Protein AF-A0A8B6EP36-F1 (afdb_monomer_lite)

InterPro domains:
  IPR001304 C-type lectin-like [PF00059] (4-46)
  IPR001304 C-type lectin-like [PS50041] (1-45)
  IPR016186 C-type lectin-like/link domain superfamily [G3DSA:3.10.100.10] (1-54)
  IPR016187 C-type lectin fold [SSF56436] (2-46)
  IPR018378 C-type lectin, conserved site [PS00615] (20-44)

Structure (mmCIF, N/CA/C/O backbone):
data_AF-A0A8B6EP36-F1
#
_entry.id   AF-A0A8B6EP36-F1
#
loop_
_atom_site.group_PDB
_atom_site.id
_atom_site.type_symbol
_atom_site.label_atom_id
_atom_site.label_alt_id
_atom_site.label_comp_id
_atom_site.label_asym_id
_atom_site.label_entity_id
_atom_site.label_seq_id
_atom_site.pdbx_PDB_ins_code
_atom_site.Cartn_x
_atom_site.Cartn_y
_atom_site.Cartn_z
_atom_site.occupancy
_atom_site.B_iso_or_equiv
_atom_site.auth_seq_id
_atom_site.auth_comp_id
_atom_site.auth_asym_id
_atom_site.auth_atom_id
_atom_site.pdbx_PDB_model_num
ATOM 1 N N . MET A 1 1 ? 5.052 18.046 5.535 1.00 62.59 1 MET A N 1
ATOM 2 C CA . MET A 1 1 ? 5.312 16.639 5.167 1.00 62.59 1 MET A CA 1
ATOM 3 C C . MET A 1 1 ? 4.824 15.791 6.325 1.00 62.59 1 MET A C 1
ATOM 5 O O . MET A 1 1 ? 5.206 16.090 7.449 1.00 62.59 1 MET A O 1
ATOM 9 N N . GLY A 1 2 ? 3.878 14.886 6.069 1.00 89.12 2 GLY A N 1
ATOM 10 C CA . GLY A 1 2 ? 3.276 14.019 7.088 1.00 89.12 2 GLY A CA 1
ATOM 11 C C . GLY A 1 2 ? 4.118 12.773 7.365 1.00 89.12 2 GLY A C 1
ATOM 12 O O . GLY A 1 2 ? 5.177 12.596 6.767 1.00 89.12 2 GLY A O 1
ATOM 13 N N . PHE A 1 3 ? 3.638 11.929 8.278 1.00 92.81 3 PHE A N 1
ATOM 14 C CA . PHE A 1 3 ? 4.209 10.609 8.548 1.00 92.81 3 PHE A CA 1
ATOM 15 C C . PHE A 1 3 ? 3.980 9.660 7.362 1.00 92.81 3 PHE A C 1
ATOM 17 O O . PHE A 1 3 ? 2.917 9.697 6.742 1.00 92.81 3 PHE A O 1
ATOM 24 N N . THR A 1 4 ? 4.963 8.806 7.075 1.00 95.38 4 THR A N 1
ATOM 25 C CA . THR A 1 4 ? 4.851 7.714 6.100 1.00 95.38 4 THR A CA 1
ATOM 26 C C . THR A 1 4 ? 5.522 6.455 6.631 1.00 95.38 4 THR A C 1
ATOM 28 O O . THR A 1 4 ? 6.585 6.574 7.239 1.00 95.38 4 THR A O 1
ATOM 31 N N . ASP A 1 5 ? 4.966 5.282 6.328 1.00 96.31 5 ASP A N 1
ATOM 32 C CA . ASP A 1 5 ? 5.490 3.980 6.768 1.00 96.31 5 ASP A CA 1
ATOM 33 C C . ASP A 1 5 ? 5.564 2.964 5.613 1.00 96.31 5 ASP A C 1
ATOM 35 O O . ASP A 1 5 ? 5.084 1.838 5.705 1.00 96.31 5 ASP A O 1
ATOM 39 N N . TRP A 1 6 ? 6.108 3.399 4.474 1.00 97.31 6 TRP A N 1
ATOM 40 C CA . TRP A 1 6 ? 6.261 2.559 3.284 1.00 97.31 6 TRP A CA 1
ATOM 41 C C . TRP A 1 6 ? 7.246 1.411 3.506 1.00 97.31 6 TRP A C 1
ATOM 43 O O . TRP A 1 6 ? 8.314 1.593 4.099 1.00 97.31 6 TRP A O 1
ATOM 53 N N . SER A 1 7 ? 6.923 0.247 2.947 1.00 97.88 7 SER A N 1
ATOM 54 C CA . SER A 1 7 ? 7.853 -0.866 2.805 1.00 97.88 7 SER A CA 1
ATOM 55 C C . SER A 1 7 ? 9.084 -0.420 2.008 1.00 97.88 7 SER A C 1
ATOM 57 O O . SER A 1 7 ? 8.991 0.469 1.153 1.00 97.88 7 SER A O 1
ATOM 59 N N . PRO A 1 8 ? 10.255 -1.046 2.219 1.00 96.94 8 PRO A N 1
ATOM 60 C CA . PRO A 1 8 ? 11.431 -0.760 1.411 1.00 96.94 8 PRO A CA 1
ATOM 61 C C . PRO A 1 8 ? 11.129 -0.837 -0.094 1.00 96.94 8 PRO A C 1
ATOM 63 O O . PRO A 1 8 ? 10.628 -1.848 -0.583 1.00 96.94 8 PRO A O 1
ATOM 66 N N . ASN A 1 9 ? 11.510 0.218 -0.821 1.00 96.12 9 ASN A N 1
ATOM 67 C CA . ASN A 1 9 ? 11.302 0.414 -2.264 1.00 96.12 9 ASN A CA 1
ATOM 68 C C . ASN A 1 9 ? 9.877 0.782 -2.704 1.00 96.12 9 ASN A C 1
ATOM 70 O O . ASN A 1 9 ? 9.655 0.855 -3.904 1.00 96.12 9 ASN A O 1
ATOM 74 N N . GLN A 1 10 ? 8.952 1.051 -1.783 1.00 97.62 10 GLN A N 1
ATOM 75 C CA . GLN A 1 10 ? 7.596 1.504 -2.105 1.00 97.62 10 GLN A CA 1
ATOM 76 C C . GLN A 1 10 ? 7.438 3.019 -1.839 1.00 97.62 10 GLN A C 1
ATOM 78 O O . GLN A 1 10 ? 8.145 3.567 -0.984 1.00 97.62 10 GLN A O 1
ATOM 83 N N . PRO A 1 11 ? 6.526 3.717 -2.540 1.00 97.12 11 PRO A N 1
ATOM 84 C CA . PRO A 1 11 ? 5.706 3.198 -3.630 1.00 97.12 11 PRO A CA 1
ATOM 85 C C . PRO A 1 11 ? 6.504 3.024 -4.934 1.00 97.12 11 PRO A C 1
ATOM 87 O O . PRO A 1 11 ? 7.337 3.879 -5.253 1.00 97.12 11 PRO A O 1
ATOM 90 N N . ASP A 1 12 ? 6.275 1.940 -5.680 1.00 97.62 12 ASP A N 1
ATOM 91 C CA . ASP A 1 12 ? 7.004 1.636 -6.928 1.00 97.62 12 ASP A CA 1
ATOM 92 C C . ASP A 1 12 ? 6.165 1.734 -8.212 1.00 97.62 12 ASP A C 1
ATOM 94 O O . ASP A 1 12 ? 6.724 1.796 -9.314 1.00 97.62 12 ASP A O 1
ATOM 98 N N . ASN A 1 13 ? 4.845 1.831 -8.076 1.00 97.56 13 ASN A N 1
ATOM 99 C CA . ASN A 1 13 ? 3.862 1.871 -9.144 1.00 97.56 13 ASN A CA 1
ATOM 100 C C . ASN A 1 13 ? 4.105 0.807 -10.225 1.00 97.56 13 ASN A C 1
ATOM 102 O O . ASN A 1 13 ? 4.182 1.108 -11.427 1.00 97.56 13 ASN A O 1
ATOM 106 N N . TYR A 1 14 ? 4.258 -0.450 -9.813 1.00 97.06 14 TYR A N 1
ATOM 107 C CA . TYR A 1 14 ? 4.481 -1.591 -10.687 1.00 97.06 14 TYR A CA 1
ATOM 108 C C . TYR A 1 14 ? 3.436 -1.668 -11.811 1.00 97.06 14 TYR A C 1
ATOM 110 O O . TYR A 1 14 ? 2.221 -1.632 -11.606 1.00 97.06 14 TYR A O 1
ATOM 118 N N . MET A 1 15 ? 3.930 -1.766 -13.050 1.00 96.81 15 MET A N 1
ATOM 119 C CA . MET A 1 15 ? 3.129 -1.703 -14.285 1.00 96.81 15 MET A CA 1
ATOM 120 C C . MET A 1 15 ? 2.266 -0.435 -14.440 1.00 96.81 15 MET A C 1
ATOM 122 O O . MET A 1 15 ? 1.355 -0.418 -15.266 1.00 96.81 15 MET A O 1
ATOM 126 N N . SER A 1 16 ? 2.572 0.632 -13.698 1.00 97.25 16 SER A N 1
ATOM 127 C CA . SER A 1 16 ? 1.871 1.919 -13.748 1.00 97.25 16 SER A CA 1
ATOM 128 C C . SER A 1 16 ? 0.373 1.827 -13.432 1.00 97.25 16 SER A C 1
ATOM 130 O O . SER A 1 16 ? -0.429 2.505 -14.076 1.00 97.25 16 SER A O 1
ATOM 132 N N . HIS A 1 17 ? -0.014 0.959 -12.492 1.00 97.06 17 HIS A N 1
ATOM 133 C CA . HIS A 1 17 ? -1.422 0.751 -12.143 1.00 97.06 17 HIS A CA 1
ATOM 134 C C . HIS A 1 17 ? -1.667 0.422 -10.655 1.00 97.06 17 HIS A C 1
ATOM 136 O O . HIS A 1 17 ? -2.698 -0.149 -10.296 1.00 97.06 17 HIS A O 1
ATOM 142 N N . GLN A 1 18 ? -0.731 0.764 -9.769 1.00 97.81 18 GLN A N 1
ATOM 143 C CA . GLN A 1 18 ? -0.850 0.520 -8.332 1.00 97.81 18 GLN A CA 1
ATOM 144 C C . GLN A 1 18 ? -1.252 1.801 -7.590 1.00 97.81 18 GLN A C 1
ATOM 146 O O . GLN A 1 18 ? -0.444 2.473 -6.966 1.00 97.81 18 GLN A O 1
ATOM 151 N N . ASP A 1 19 ? -2.532 2.156 -7.680 1.00 97.56 19 ASP A N 1
ATOM 152 C CA . ASP A 1 19 ? -3.042 3.440 -7.177 1.00 97.56 19 ASP A CA 1
ATOM 153 C C . ASP A 1 19 ? -3.671 3.367 -5.764 1.00 97.56 19 ASP A C 1
ATOM 155 O O . ASP A 1 19 ? -4.236 4.351 -5.283 1.00 97.56 19 ASP A O 1
ATOM 159 N N . CYS A 1 20 ? -3.600 2.218 -5.080 1.00 97.06 20 CYS A N 1
ATOM 160 C CA . CYS A 1 20 ? -4.167 2.009 -3.741 1.00 97.06 20 CYS A CA 1
ATOM 161 C C . CYS A 1 20 ? -3.106 1.546 -2.735 1.00 97.06 20 CYS A C 1
ATOM 163 O O . CYS A 1 20 ? -2.227 0.786 -3.095 1.00 97.06 20 CYS A O 1
ATOM 165 N N . ALA A 1 21 ? -3.189 1.937 -1.460 1.00 96.62 21 ALA A N 1
ATOM 166 C CA . ALA A 1 21 ? -2.252 1.465 -0.432 1.00 96.62 21 ALA A CA 1
ATOM 167 C C . ALA A 1 21 ? -2.773 0.203 0.278 1.00 96.62 21 ALA A C 1
ATOM 169 O O . ALA A 1 21 ? -3.944 0.141 0.658 1.00 96.62 21 ALA A O 1
ATOM 170 N N . MET A 1 22 ? -1.902 -0.781 0.505 1.00 96.88 22 MET A N 1
ATOM 171 C CA . MET A 1 22 ? -2.216 -2.007 1.241 1.00 96.88 22 MET A CA 1
ATOM 172 C C . MET A 1 22 ? -1.108 -2.373 2.237 1.00 96.88 22 MET A C 1
ATOM 174 O O . MET A 1 22 ? 0.066 -2.077 2.028 1.00 96.88 22 MET A O 1
ATOM 178 N N . PHE A 1 23 ? -1.499 -3.034 3.328 1.00 96.00 23 PHE A N 1
ATOM 179 C CA . PHE A 1 23 ? -0.589 -3.579 4.332 1.00 96.00 23 PHE A CA 1
ATOM 180 C C . PHE A 1 23 ? -0.271 -5.043 4.026 1.00 96.00 23 PHE A C 1
ATOM 182 O O . PHE A 1 23 ? -1.188 -5.843 3.824 1.00 96.00 23 PHE A O 1
ATOM 189 N N . PHE A 1 24 ? 1.006 -5.420 4.080 1.00 92.81 24 PHE A N 1
ATOM 190 C CA . PHE A 1 24 ? 1.431 -6.808 3.899 1.00 92.81 24 PHE A CA 1
ATOM 191 C C . PHE A 1 24 ? 2.055 -7.380 5.170 1.00 92.81 24 PHE A C 1
ATOM 193 O O . PHE A 1 24 ? 2.975 -6.803 5.743 1.00 92.81 24 PHE A O 1
ATOM 200 N N . LEU A 1 25 ? 1.605 -8.572 5.580 1.00 93.25 25 LEU A N 1
ATOM 201 C CA . LEU A 1 25 ? 2.210 -9.300 6.703 1.00 93.25 25 LEU A CA 1
ATOM 202 C C . LEU A 1 25 ? 3.698 -9.600 6.453 1.00 93.25 25 LEU A C 1
ATOM 204 O O . LEU A 1 25 ? 4.498 -9.533 7.382 1.00 93.25 25 LEU A O 1
ATOM 208 N N . SER A 1 26 ? 4.070 -9.918 5.208 1.00 94.56 26 SER A N 1
ATOM 209 C CA . SER A 1 26 ? 5.465 -10.172 4.814 1.00 94.56 26 SER A CA 1
ATOM 210 C C . SER A 1 26 ? 6.367 -8.958 4.999 1.00 94.56 26 SER A C 1
ATOM 212 O O . SER A 1 26 ? 7.559 -9.122 5.248 1.00 94.56 26 SER A O 1
ATOM 214 N N . ASP A 1 27 ? 5.783 -7.765 4.934 1.00 95.56 27 ASP A N 1
ATOM 215 C CA . ASP A 1 27 ? 6.486 -6.494 5.050 1.00 95.56 27 ASP A CA 1
ATOM 216 C C . ASP A 1 27 ? 6.326 -5.906 6.453 1.00 95.56 27 ASP A C 1
ATOM 218 O 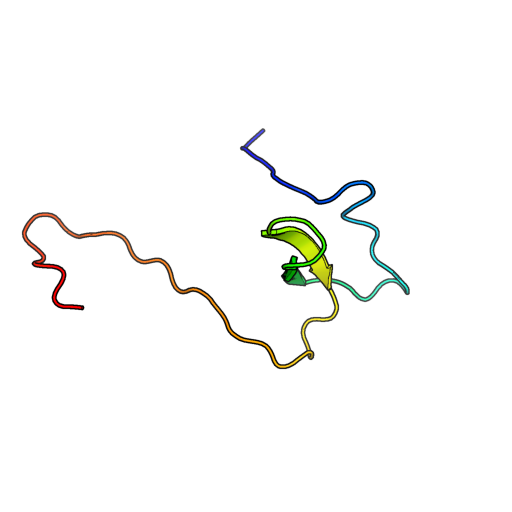O . ASP A 1 27 ? 6.463 -4.704 6.653 1.00 95.56 27 ASP A O 1
ATOM 222 N N . ASN A 1 28 ? 6.004 -6.744 7.444 1.00 96.19 28 ASN A N 1
ATOM 223 C CA . ASN A 1 28 ? 5.805 -6.316 8.826 1.00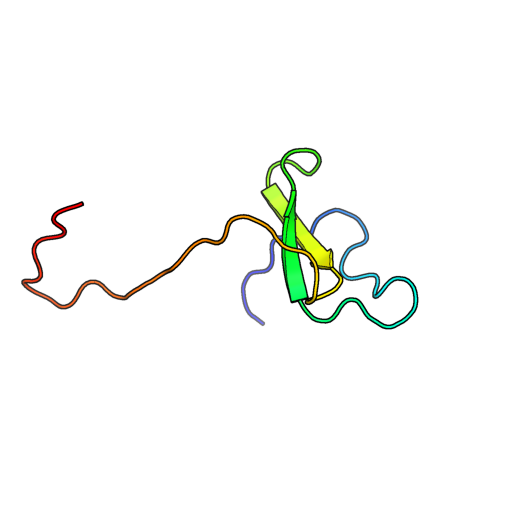 96.19 28 ASN A CA 1
ATOM 224 C C . ASN A 1 28 ? 4.711 -5.237 8.979 1.00 96.19 28 ASN A C 1
ATOM 226 O O . ASN A 1 28 ? 4.767 -4.416 9.891 1.00 96.19 28 ASN A O 1
ATOM 230 N N . TYR A 1 29 ? 3.703 -5.272 8.100 1.00 95.75 29 TYR A N 1
ATOM 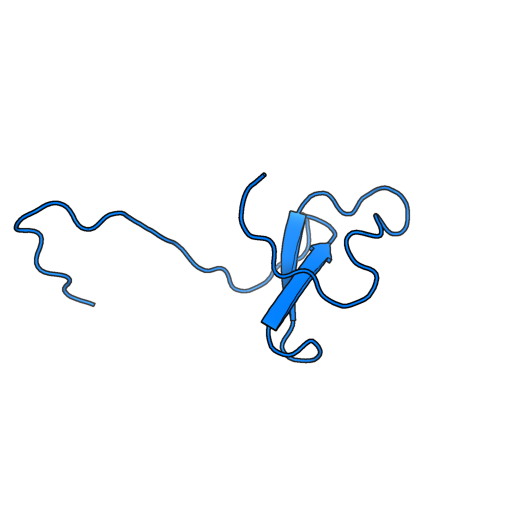231 C CA . TYR A 1 29 ? 2.622 -4.289 7.990 1.00 95.75 29 TYR A CA 1
ATOM 232 C C . TYR A 1 29 ? 3.067 -2.876 7.593 1.00 95.75 29 TYR A C 1
ATOM 234 O O . TYR A 1 29 ? 2.347 -1.918 7.859 1.00 95.75 29 TYR A O 1
ATOM 242 N N . HIS A 1 30 ? 4.202 -2.734 6.914 1.00 97.44 30 HIS A N 1
ATOM 243 C CA . HIS A 1 30 ? 4.506 -1.506 6.187 1.00 97.44 30 HIS A CA 1
ATOM 244 C C . HIS A 1 30 ? 3.643 -1.384 4.917 1.00 97.44 30 HIS A C 1
ATOM 246 O O . HIS A 1 30 ? 3.014 -2.351 4.463 1.00 97.44 30 HIS A O 1
ATOM 252 N N . TRP A 1 31 ? 3.539 -0.164 4.389 1.00 97.44 31 TRP A N 1
ATOM 253 C CA . TRP A 1 31 ? 2.648 0.168 3.278 1.00 97.44 31 TRP A CA 1
ATOM 254 C C . TRP A 1 31 ? 3.265 -0.215 1.935 1.00 97.44 31 TRP A C 1
ATOM 256 O O . TRP A 1 31 ? 4.446 0.020 1.690 1.00 97.44 31 TRP A O 1
ATOM 266 N N . ASN A 1 32 ? 2.441 -0.713 1.027 1.00 97.81 32 ASN A N 1
ATOM 267 C CA . ASN A 1 32 ? 2.798 -1.002 -0.356 1.00 97.81 32 ASN A CA 1
ATOM 268 C C . ASN A 1 32 ? 1.715 -0.408 -1.263 1.00 97.81 32 ASN A C 1
ATOM 270 O O . ASN A 1 32 ? 0.531 -0.468 -0.913 1.00 97.81 32 ASN A O 1
ATOM 274 N N . ASP A 1 33 ? 2.092 0.210 -2.378 1.00 97.62 33 ASP A N 1
ATOM 275 C CA . ASP A 1 33 ? 1.117 0.602 -3.386 1.00 97.62 33 ASP A CA 1
ATOM 276 C C . ASP A 1 33 ? 0.753 -0.615 -4.237 1.00 97.62 33 ASP A C 1
ATOM 278 O O . ASP A 1 33 ? 1.593 -1.380 -4.685 1.00 97.62 33 ASP A O 1
ATOM 282 N N . HIS A 1 34 ? -0.539 -0.834 -4.437 1.00 97.50 34 HIS A N 1
ATOM 283 C CA . HIS A 1 34 ? -1.080 -2.033 -5.041 1.00 97.50 34 HIS A CA 1
ATOM 284 C C . HIS A 1 34 ? -2.266 -1.724 -5.959 1.00 97.50 34 HIS A C 1
ATOM 286 O O . HIS A 1 34 ? -2.900 -0.669 -5.879 1.00 97.50 34 HIS A O 1
ATOM 292 N N . TYR A 1 35 ? -2.584 -2.669 -6.846 1.00 97.81 35 TYR A N 1
ATOM 293 C CA . TYR A 1 35 ? -3.763 -2.601 -7.704 1.00 97.81 35 TYR A CA 1
ATOM 294 C C . TYR A 1 35 ? -5.039 -2.512 -6.859 1.00 97.81 35 TYR A C 1
ATOM 296 O O . TYR A 1 35 ? -5.263 -3.333 -5.965 1.00 97.81 35 TYR A O 1
ATOM 304 N N . CYS A 1 36 ? -5.885 -1.534 -7.170 1.00 96.88 36 CYS A N 1
ATOM 305 C CA . CYS A 1 36 ? -7.108 -1.238 -6.422 1.00 96.88 36 CYS A CA 1
ATOM 306 C C . CYS A 1 36 ? -8.213 -2.298 -6.549 1.00 96.88 36 CYS A C 1
ATOM 308 O O . CYS A 1 36 ? -9.161 -2.301 -5.768 1.00 96.88 36 CYS A O 1
ATOM 310 N N . ASP A 1 37 ? -8.138 -3.169 -7.553 1.00 96.94 37 ASP A N 1
ATOM 311 C CA . ASP A 1 37 ? -9.140 -4.198 -7.841 1.00 96.94 37 ASP A CA 1
ATOM 312 C C . ASP A 1 37 ? -8.911 -5.508 -7.066 1.00 96.94 37 ASP A C 1
ATOM 314 O O . ASP A 1 37 ? -9.749 -6.420 -7.106 1.00 96.94 37 ASP A O 1
ATOM 318 N N . VAL A 1 38 ? -7.817 -5.597 -6.304 1.00 95.88 38 VAL A N 1
ATOM 319 C CA . VAL A 1 38 ? -7.538 -6.734 -5.427 1.00 95.88 38 VAL A CA 1
ATOM 320 C C . VAL A 1 38 ? -8.501 -6.752 -4.247 1.00 95.88 38 VAL A C 1
ATOM 322 O O . VAL A 1 38 ? -8.603 -5.813 -3.462 1.00 95.88 38 VAL A O 1
ATOM 325 N N . LYS A 1 39 ? -9.196 -7.880 -4.083 1.00 95.69 39 LYS A N 1
ATOM 326 C CA . LYS A 1 39 ? -10.078 -8.115 -2.937 1.00 95.69 39 LYS A CA 1
ATOM 327 C C . LYS A 1 39 ? -9.258 -8.557 -1.727 1.00 95.69 39 LYS A C 1
ATOM 329 O O . LYS A 1 39 ? -8.735 -9.670 -1.717 1.00 95.69 39 LYS A O 1
ATOM 334 N N . ALA A 1 40 ? -9.213 -7.717 -0.699 1.00 93.38 40 ALA A N 1
ATOM 335 C CA . ALA A 1 40 ? -8.533 -7.979 0.566 1.00 93.38 40 ALA A CA 1
ATOM 336 C C . ALA A 1 40 ? -9.389 -7.534 1.766 1.00 93.38 40 ALA A C 1
ATOM 338 O O . ALA A 1 40 ? -10.442 -6.913 1.606 1.00 93.38 40 ALA A O 1
ATOM 339 N N . GLY A 1 41 ? -8.940 -7.872 2.978 1.00 94.19 41 GLY A N 1
ATOM 340 C CA . GLY A 1 41 ? -9.473 -7.258 4.195 1.00 94.19 41 GLY A CA 1
ATOM 341 C C . GLY A 1 41 ? -9.113 -5.771 4.254 1.00 94.19 41 GLY A C 1
ATOM 342 O O . GLY A 1 41 ? -8.105 -5.355 3.688 1.00 94.19 41 GLY A O 1
ATOM 343 N N . TYR A 1 42 ? -9.928 -4.976 4.943 1.00 93.44 42 TYR A N 1
ATOM 344 C CA . TYR A 1 42 ? -9.717 -3.537 5.093 1.00 93.44 42 TYR A CA 1
ATOM 345 C C . TYR A 1 42 ? -9.893 -3.107 6.548 1.00 93.44 42 TYR A C 1
ATOM 347 O O . TYR A 1 42 ? -10.561 -3.777 7.337 1.00 93.44 42 TYR A O 1
ATOM 355 N N . ILE A 1 43 ? -9.284 -1.975 6.889 1.00 93.31 43 ILE A N 1
ATOM 356 C CA . ILE A 1 43 ? -9.399 -1.335 8.197 1.00 93.31 43 ILE A CA 1
ATOM 357 C C . ILE A 1 43 ? -10.217 -0.060 8.004 1.00 93.31 43 ILE A C 1
ATOM 359 O O . ILE A 1 43 ? -9.929 0.734 7.111 1.00 93.31 43 ILE A O 1
ATOM 363 N N . CYS A 1 44 ? -11.242 0.127 8.832 1.00 93.25 44 CYS A N 1
ATOM 364 C CA . CYS A 1 44 ? -11.959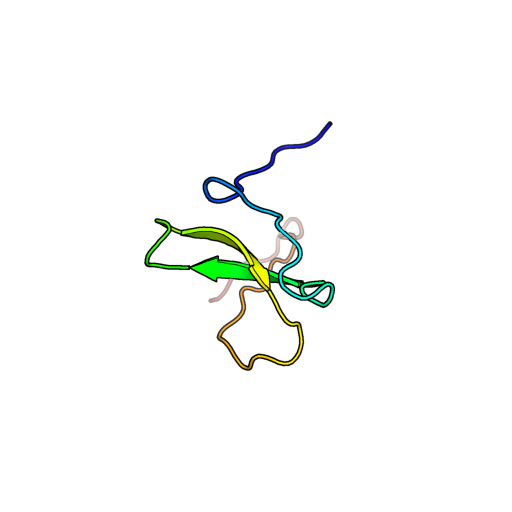 1.393 8.928 1.00 93.25 44 CYS A CA 1
ATOM 365 C C . CYS A 1 44 ? -11.458 2.168 10.140 1.00 93.25 44 CYS A C 1
ATOM 367 O O . CYS A 1 44 ? -11.284 1.600 11.216 1.00 93.25 44 CYS A O 1
ATOM 369 N N . GLU A 1 45 ? -11.313 3.474 9.975 1.00 89.38 45 GLU A N 1
ATOM 370 C CA . GLU A 1 45 ? -11.052 4.405 11.062 1.00 89.38 45 GLU A CA 1
ATOM 371 C C . GLU A 1 45 ? -12.226 5.378 11.169 1.00 89.38 45 GLU A C 1
ATOM 373 O O . GLU A 1 45 ? -12.803 5.794 10.161 1.00 89.38 45 GLU A O 1
ATOM 378 N N . ARG A 1 46 ? -12.600 5.722 12.401 1.00 88.19 46 ARG A N 1
ATOM 379 C CA . ARG A 1 46 ? -13.540 6.801 12.697 1.00 88.19 46 ARG A CA 1
ATOM 380 C C . ARG A 1 46 ? -13.048 7.565 13.913 1.00 88.19 46 ARG A C 1
ATOM 382 O O . ARG A 1 46 ? -12.500 6.958 14.834 1.00 88.19 46 ARG A O 1
ATOM 389 N N . GLU A 1 47 ? -13.306 8.864 13.943 1.00 87.75 47 GLU A N 1
ATOM 390 C CA . GLU A 1 47 ? -13.099 9.647 15.154 1.00 87.75 47 GLU A CA 1
ATOM 391 C C . GLU A 1 47 ? -14.050 9.164 16.257 1.00 87.75 47 GLU A C 1
ATOM 393 O O . GLU A 1 47 ? -15.201 8.779 16.012 1.00 87.75 47 GLU A O 1
ATOM 398 N N . ILE A 1 48 ? -13.552 9.163 17.490 1.00 82.44 48 ILE A N 1
ATOM 399 C CA . ILE A 1 48 ? -14.402 8.975 18.659 1.00 82.44 48 ILE A CA 1
ATOM 400 C C . ILE A 1 48 ? -14.963 10.352 18.996 1.00 82.44 48 ILE A C 1
ATOM 402 O O . ILE A 1 48 ? -14.232 11.219 19.467 1.00 82.44 48 ILE A O 1
ATOM 406 N N . GLU A 1 49 ? -16.254 10.555 18.755 1.00 81.19 49 GLU A N 1
ATOM 407 C CA . GLU A 1 49 ? -16.930 11.758 19.239 1.00 81.19 49 GLU A CA 1
ATOM 408 C C . GLU A 1 49 ? -16.912 11.774 20.775 1.00 81.19 49 GLU A C 1
ATOM 410 O O . GLU A 1 49 ? -17.109 10.732 21.413 1.00 81.19 49 GLU A O 1
ATOM 415 N N . GLU A 1 50 ? -16.677 12.940 21.385 1.00 75.69 50 GLU A N 1
ATOM 416 C CA . GLU A 1 50 ? -16.702 13.077 22.845 1.00 75.69 50 GLU A CA 1
ATOM 417 C C . GLU A 1 50 ? -18.035 12.555 23.409 1.00 75.69 50 GLU A C 1
ATOM 419 O O . GLU A 1 50 ? -19.115 13.029 23.065 1.00 75.69 50 GLU A O 1
ATOM 424 N N . GLY A 1 51 ? -17.957 11.543 24.279 1.00 74.12 51 GLY A N 1
ATOM 425 C CA . GLY A 1 51 ? -19.128 10.882 24.867 1.00 74.12 51 GLY A CA 1
ATOM 426 C C . GLY A 1 51 ? -19.641 9.652 24.106 1.00 74.12 51 GLY A C 1
ATOM 427 O O . GLY A 1 51 ? -20.542 8.972 24.600 1.00 74.12 51 GLY A O 1
ATOM 428 N N . SER A 1 52 ? -19.058 9.300 22.957 1.00 73.00 52 SER A N 1
ATOM 429 C CA . SER A 1 52 ? -19.362 8.048 22.261 1.00 73.00 52 SER A CA 1
ATOM 430 C C . SER A 1 52 ? -18.700 6.871 22.987 1.00 73.00 52 SER A C 1
ATOM 432 O O . SER A 1 52 ? -17.476 6.745 23.024 1.00 73.00 52 SER A O 1
ATOM 434 N N . SER A 1 53 ? -19.504 5.989 23.586 1.00 71.38 53 SER A N 1
ATOM 435 C CA . SER A 1 53 ? -19.001 4.703 24.079 1.00 71.38 53 SER A CA 1
ATOM 436 C C . SER A 1 53 ? -18.683 3.813 22.880 1.00 71.38 53 SER A C 1
ATOM 438 O O . SER A 1 53 ? -19.579 3.459 22.113 1.00 71.38 53 SER A O 1
ATOM 440 N N . VAL A 1 54 ? -17.412 3.448 22.705 1.00 69.19 54 VAL A N 1
ATOM 441 C CA . VAL A 1 54 ? -17.006 2.446 21.712 1.00 69.19 54 VAL A CA 1
ATOM 442 C C . VAL A 1 54 ? -17.484 1.084 22.211 1.00 69.19 54 VAL A C 1
ATOM 444 O O . VAL A 1 54 ? -16.826 0.445 23.027 1.00 69.19 54 VAL A O 1
ATOM 447 N N . ILE A 1 55 ? -18.668 0.666 21.766 1.00 63.06 55 ILE A N 1
ATOM 448 C CA . ILE A 1 55 ? -19.108 -0.723 21.889 1.00 63.06 55 ILE A CA 1
ATOM 449 C C . ILE A 1 55 ? -18.597 -1.415 20.628 1.00 63.06 55 ILE A C 1
ATOM 451 O O . ILE A 1 55 ? -18.978 -1.020 19.525 1.00 63.06 55 ILE A O 1
ATOM 455 N N . GLY A 1 56 ? -17.641 -2.325 20.818 1.00 57.88 56 GLY A 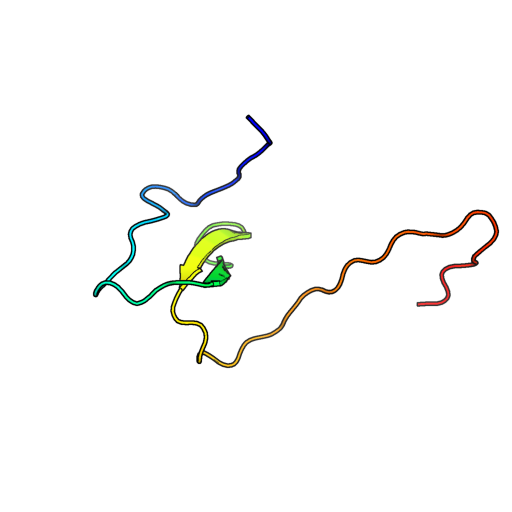N 1
ATOM 456 C CA . GLY A 1 56 ? -17.041 -3.116 19.7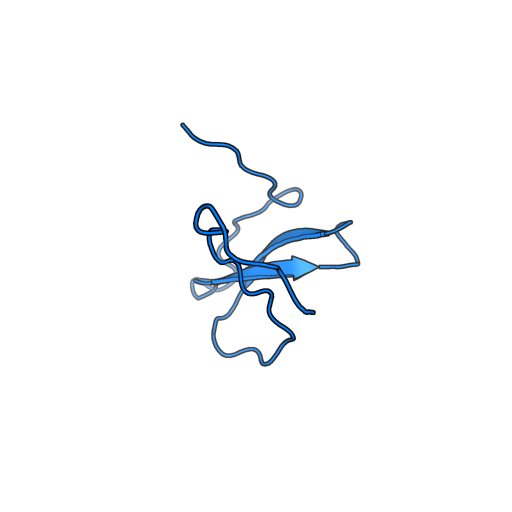42 1.00 57.88 56 GLY A CA 1
ATOM 457 C C . GLY A 1 56 ? -18.054 -3.986 19.017 1.00 57.88 56 GLY A C 1
ATOM 458 O O . GLY A 1 56 ? -19.034 -4.417 19.668 1.00 57.88 56 GLY A O 1
#

Sequence (56 aa):
MGFTDWSPNQPDNYMSHQDCAMFFLSDNYHWNDHYCDVKAGYICEREIEEGSSVIG

Secondary structure (DSSP, 8-state):
-----BPTT----GGG---EEEE-GGGTT-EEEE-TT------------TT-----

Foldseek 3Di:
DDDAFAQPPPPPCVVVAQQDWDADVVSVGGIYRHHPPDDDDDDDDDDDDVPDDPDD

Organism: Mytilus galloprovincialis (NCBI:txid29158)

Radius of gyration: 14.86 Å; chains: 1; bounding box: 31×27×39 Å

pLDDT: mean 91.15, std 10.19, range [57.88, 97.88]